Protein AF-A0A524AFZ9-F1 (afdb_monomer_lite)

pLDDT: mean 86.39, std 12.7, range [51.19, 97.44]

Sequence (68 aa):
MPNLGPTELIIILIIVILIFGAGKLPEIGGALGKGIKEFKFASKELEEATDEVKSITSLKEDEESDQG

Foldseek 3Di:
DDDCDPVVVVVVVVVVCVVQNPVVVCVVCVVVVVVVVVVVVVVVVVVVVVVVVVVVVVVVVVVVVVVD

Structure (mmCIF, N/CA/C/O backbone):
data_AF-A0A524AFZ9-F1
#
_entry.id   AF-A0A524AFZ9-F1
#
loop_
_atom_site.group_PDB
_atom_site.id
_atom_site.type_symbol
_atom_site.label_atom_id
_atom_site.label_alt_id
_atom_site.label_comp_id
_atom_site.label_asym_id
_atom_site.label_entity_id
_atom_site.label_seq_id
_atom_site.pdbx_PDB_ins_code
_atom_site.Cartn_x
_atom_site.Cartn_y
_atom_site.Cartn_z
_atom_site.occupancy
_atom_site.B_iso_or_equiv
_atom_site.auth_seq_id
_atom_site.auth_comp_id
_atom_site.auth_asym_id
_atom_site.auth_atom_id
_atom_site.pdbx_PDB_model_num
ATOM 1 N N . MET A 1 1 ? 29.787 -2.401 1.336 1.00 70.38 1 MET A N 1
ATOM 2 C CA . MET A 1 1 ? 28.445 -3.018 1.407 1.00 70.38 1 MET A CA 1
ATOM 3 C C . MET A 1 1 ? 27.615 -2.390 0.298 1.00 70.38 1 MET A C 1
ATOM 5 O O . MET A 1 1 ? 27.732 -1.177 0.152 1.00 70.38 1 MET A O 1
ATOM 9 N N . PRO A 1 2 ? 26.890 -3.156 -0.535 1.00 75.19 2 PRO A N 1
ATOM 10 C CA . PRO A 1 2 ? 26.004 -2.565 -1.534 1.00 75.19 2 PRO A CA 1
ATOM 11 C C . PRO A 1 2 ? 24.947 -1.735 -0.804 1.00 75.19 2 PRO A C 1
ATOM 13 O O . PRO A 1 2 ? 24.182 -2.262 -0.001 1.00 75.19 2 PRO A O 1
ATOM 16 N N . ASN A 1 3 ? 24.971 -0.425 -1.021 1.00 78.12 3 ASN A N 1
ATOM 17 C CA . ASN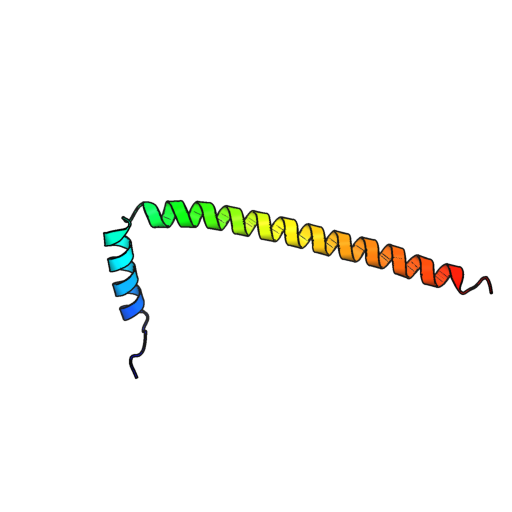 A 1 3 ? 23.981 0.481 -0.466 1.00 78.12 3 ASN A CA 1
ATOM 18 C C . ASN A 1 3 ? 22.825 0.520 -1.457 1.00 78.12 3 ASN A C 1
ATOM 20 O O . ASN A 1 3 ? 23.001 0.977 -2.581 1.00 78.12 3 ASN A O 1
ATOM 24 N N . LEU A 1 4 ? 21.664 0.009 -1.053 1.00 83.56 4 LEU A N 1
ATOM 25 C CA . LEU A 1 4 ? 20.428 0.169 -1.812 1.00 83.56 4 LEU A CA 1
ATOM 26 C C . LEU A 1 4 ? 19.982 1.625 -1.681 1.00 83.56 4 LEU A C 1
ATOM 28 O O . LEU A 1 4 ? 19.201 1.978 -0.797 1.00 83.56 4 LEU A O 1
ATOM 32 N N . GLY A 1 5 ? 20.560 2.479 -2.518 1.00 91.94 5 GLY A N 1
ATOM 33 C CA . GLY A 1 5 ? 20.204 3.880 -2.591 1.00 91.94 5 GLY A CA 1
ATOM 34 C C . GLY A 1 5 ? 18.864 4.084 -3.304 1.00 91.94 5 GLY A C 1
ATOM 35 O O . GLY A 1 5 ? 18.342 3.177 -3.960 1.00 91.94 5 GLY A O 1
ATOM 36 N N . PRO A 1 6 ? 18.312 5.307 -3.233 1.00 94.44 6 PRO A N 1
ATOM 37 C CA . PRO A 1 6 ? 17.136 5.687 -4.015 1.00 94.44 6 PRO A CA 1
ATOM 38 C C . PRO A 1 6 ? 17.307 5.405 -5.517 1.00 94.44 6 PRO A C 1
ATOM 40 O O . PRO A 1 6 ? 16.352 5.025 -6.189 1.00 94.44 6 PRO A O 1
ATOM 43 N N . THR A 1 7 ? 18.534 5.541 -6.031 1.00 93.00 7 THR A N 1
ATOM 44 C CA . THR A 1 7 ? 18.885 5.272 -7.430 1.00 93.00 7 THR A CA 1
ATOM 45 C C . THR A 1 7 ? 18.730 3.794 -7.792 1.00 93.00 7 THR A C 1
ATOM 47 O O . THR A 1 7 ? 18.058 3.479 -8.774 1.00 93.00 7 THR A O 1
ATOM 50 N N . GLU A 1 8 ? 19.287 2.874 -6.999 1.00 92.94 8 GLU A N 1
ATOM 51 C CA . GLU A 1 8 ? 19.133 1.430 -7.215 1.00 92.94 8 GLU A CA 1
ATOM 52 C C . GLU A 1 8 ? 17.662 1.001 -7.149 1.00 92.94 8 GLU A C 1
ATOM 54 O O . GLU A 1 8 ? 17.213 0.220 -7.990 1.00 92.94 8 GLU A O 1
ATOM 59 N N . LEU A 1 9 ? 16.886 1.548 -6.205 1.00 94.12 9 LEU A N 1
ATOM 60 C CA . LEU A 1 9 ? 15.449 1.267 -6.112 1.00 94.12 9 LEU A CA 1
ATOM 61 C C . LEU A 1 9 ? 14.683 1.723 -7.360 1.00 94.12 9 LEU A C 1
ATOM 63 O O . LEU A 1 9 ? 13.802 1.000 -7.824 1.00 94.12 9 LEU A O 1
ATOM 67 N N . ILE A 1 10 ? 15.032 2.877 -7.934 1.00 94.88 10 ILE A N 1
ATOM 68 C CA .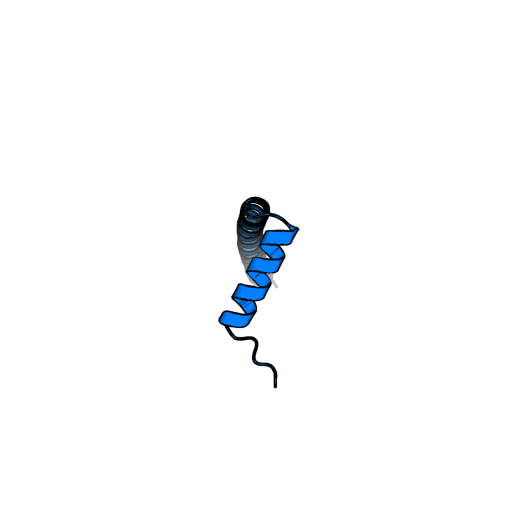 ILE A 1 10 ? 14.433 3.361 -9.186 1.00 94.88 10 ILE A CA 1
ATOM 69 C C . ILE A 1 10 ? 14.752 2.419 -10.351 1.00 94.88 10 ILE A C 1
ATOM 71 O O . ILE A 1 10 ? 13.859 2.106 -11.138 1.00 94.88 10 ILE A O 1
ATOM 75 N N . ILE A 1 11 ? 15.988 1.925 -10.456 1.00 95.44 11 ILE A N 1
ATOM 76 C CA . ILE A 1 11 ? 16.371 0.977 -11.515 1.00 95.44 11 ILE A CA 1
ATOM 77 C C . ILE A 1 11 ? 15.562 -0.319 -11.391 1.00 95.44 11 ILE A C 1
ATOM 79 O O . ILE A 1 11 ? 15.009 -0.801 -12.382 1.00 95.44 11 ILE A O 1
ATOM 83 N N . ILE A 1 12 ? 15.438 -0.858 -10.176 1.00 94.44 12 ILE A N 1
ATOM 84 C CA . ILE A 1 12 ? 14.627 -2.054 -9.912 1.00 94.44 12 ILE A CA 1
ATOM 85 C C . ILE A 1 12 ? 13.161 -1.794 -10.275 1.00 94.44 12 ILE A C 1
ATOM 87 O O . ILE A 1 12 ? 12.542 -2.618 -10.948 1.00 94.44 12 ILE A O 1
ATOM 91 N N . LEU A 1 13 ? 12.615 -0.639 -9.891 1.00 93.81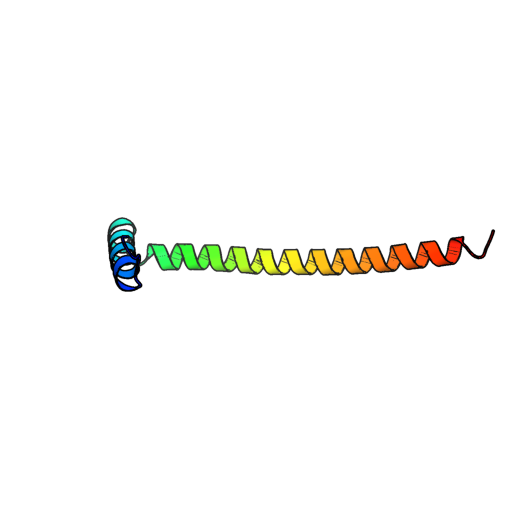 13 LEU A N 1
ATOM 92 C CA . LEU A 1 13 ? 11.241 -0.258 -10.210 1.00 93.81 13 LEU A CA 1
ATOM 93 C C . LEU A 1 13 ? 11.002 -0.204 -11.724 1.00 93.81 13 LEU A C 1
ATOM 95 O O . LEU A 1 13 ? 9.984 -0.705 -12.195 1.00 93.81 13 LEU A O 1
ATOM 99 N N . ILE A 1 14 ? 11.946 0.346 -12.493 1.00 95.69 14 ILE A N 1
ATOM 100 C CA . ILE A 1 14 ? 11.864 0.367 -13.959 1.00 95.69 14 ILE A CA 1
ATOM 101 C C . ILE A 1 14 ? 11.843 -1.061 -14.517 1.00 95.69 14 ILE A C 1
ATOM 103 O O . ILE A 1 14 ? 10.996 -1.362 -15.354 1.00 95.69 14 ILE A O 1
ATOM 107 N N . ILE A 1 15 ? 12.709 -1.960 -14.039 1.00 96.06 15 ILE A N 1
ATOM 108 C CA . ILE A 1 15 ? 12.729 -3.365 -14.487 1.00 96.06 15 ILE A CA 1
ATOM 109 C C . ILE A 1 15 ? 11.389 -4.052 -14.191 1.00 96.06 15 ILE A C 1
ATOM 111 O O . ILE A 1 15 ? 10.825 -4.716 -15.059 1.00 96.06 15 ILE A O 1
ATOM 115 N N . VAL A 1 16 ? 10.845 -3.854 -12.990 1.00 95.19 16 VAL A N 1
ATOM 116 C CA . VAL A 1 16 ? 9.527 -4.376 -12.599 1.00 95.19 16 VAL A CA 1
ATOM 117 C C . VAL A 1 16 ? 8.437 -3.830 -13.528 1.00 95.19 16 VAL A C 1
ATOM 119 O O . VAL A 1 16 ? 7.611 -4.594 -14.024 1.00 95.19 16 VAL A O 1
ATOM 122 N N . ILE A 1 17 ? 8.461 -2.532 -13.837 1.00 95.12 17 ILE A N 1
ATOM 123 C CA . ILE A 1 17 ? 7.526 -1.901 -14.778 1.00 95.12 17 ILE A CA 1
ATOM 124 C C . ILE A 1 17 ? 7.678 -2.458 -16.197 1.00 95.12 17 ILE A C 1
ATOM 126 O O . ILE A 1 17 ? 6.676 -2.574 -16.893 1.00 95.12 17 ILE A O 1
ATOM 130 N N . LEU A 1 18 ? 8.879 -2.821 -16.647 1.00 95.25 18 LEU A N 1
ATOM 131 C CA . LEU A 1 18 ? 9.066 -3.439 -17.964 1.00 95.25 18 LEU A CA 1
ATOM 132 C C . LEU A 1 18 ? 8.475 -4.854 -18.026 1.00 95.25 18 LEU A C 1
ATOM 134 O O . LEU A 1 18 ? 7.903 -5.223 -19.048 1.00 95.25 18 LEU A O 1
ATOM 138 N N . ILE A 1 19 ? 8.579 -5.627 -16.942 1.00 95.31 19 ILE A N 1
ATOM 139 C CA . ILE A 1 19 ? 8.043 -6.995 -16.866 1.00 95.31 19 ILE A CA 1
ATOM 140 C C . ILE A 1 19 ? 6.515 -6.984 -16.754 1.00 95.31 19 ILE A C 1
ATOM 142 O O . ILE A 1 19 ? 5.831 -7.704 -17.478 1.00 95.31 19 ILE A O 1
ATOM 146 N N . PHE A 1 20 ? 5.970 -6.178 -15.841 1.00 93.00 20 PHE A N 1
ATOM 147 C CA . PHE A 1 20 ? 4.532 -6.153 -15.556 1.00 93.00 20 PHE A CA 1
ATOM 14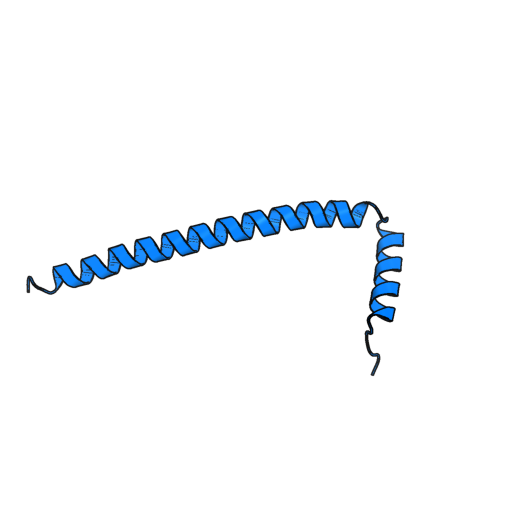8 C C . PHE A 1 20 ? 3.762 -5.129 -16.402 1.00 93.00 20 PHE A C 1
ATOM 150 O O . PHE A 1 20 ? 2.557 -5.263 -16.588 1.00 93.00 20 PHE A O 1
ATOM 157 N N . GLY A 1 21 ? 4.430 -4.112 -16.936 1.00 91.19 21 GLY A N 1
ATOM 158 C CA . GLY A 1 21 ? 3.821 -2.976 -17.625 1.00 91.19 21 GLY A CA 1
ATOM 159 C C . GLY A 1 21 ? 3.446 -1.827 -16.679 1.00 91.19 21 GLY A C 1
ATOM 160 O O . GLY A 1 21 ? 2.987 -2.033 -15.553 1.00 91.19 21 GLY A O 1
ATOM 161 N N . ALA A 1 22 ? 3.565 -0.586 -17.165 1.00 89.44 22 ALA A N 1
ATOM 162 C CA . ALA A 1 22 ? 3.280 0.628 -16.385 1.00 89.44 22 ALA A CA 1
ATOM 163 C C . ALA A 1 22 ? 1.814 0.751 -15.925 1.00 89.44 22 ALA A C 1
ATOM 165 O O . ALA A 1 22 ? 1.537 1.448 -14.954 1.00 89.44 22 ALA A O 1
ATOM 166 N N . GLY A 1 23 ? 0.878 0.062 -16.589 1.00 90.94 23 GLY A N 1
ATOM 167 C CA . GLY A 1 23 ? -0.539 0.046 -16.211 1.00 90.94 23 GLY A CA 1
ATOM 168 C C . GLY A 1 23 ? -0.881 -0.920 -15.071 1.00 90.94 23 GLY A C 1
ATOM 169 O O . GLY A 1 23 ? -1.834 -0.669 -14.335 1.00 90.94 23 GLY A O 1
ATOM 170 N N . LYS A 1 24 ? -0.098 -1.993 -14.874 1.00 91.38 24 LYS A N 1
ATOM 171 C CA . LYS A 1 24 ? -0.399 -3.018 -13.859 1.00 91.38 24 LYS A CA 1
ATOM 172 C C . LYS A 1 24 ? -0.123 -2.539 -12.437 1.00 91.38 24 LYS A C 1
ATOM 174 O O . LYS A 1 24 ? -0.869 -2.886 -11.527 1.00 91.38 24 LYS A O 1
ATOM 179 N N . LEU A 1 25 ? 0.907 -1.716 -12.237 1.00 91.31 25 LEU A N 1
ATOM 180 C CA . LEU A 1 25 ? 1.251 -1.192 -10.910 1.00 91.31 25 LEU A CA 1
ATOM 181 C C . LEU A 1 25 ? 0.131 -0.309 -10.317 1.00 91.31 25 LEU A C 1
ATOM 183 O O . LEU A 1 25 ? -0.269 -0.575 -9.184 1.00 91.31 25 LEU A O 1
ATOM 187 N N . PRO A 1 26 ? -0.426 0.687 -11.039 1.00 90.69 26 PRO A N 1
ATOM 188 C CA . PRO A 1 26 ? -1.567 1.469 -10.558 1.00 90.69 26 PRO A CA 1
ATOM 189 C C . PRO A 1 26 ? -2.835 0.637 -10.338 1.00 90.69 26 PRO A C 1
ATOM 191 O O . PRO A 1 26 ? -3.562 0.885 -9.379 1.00 90.69 26 PRO A O 1
ATOM 194 N N . GLU A 1 27 ? -3.095 -0.356 -11.194 1.00 94.31 27 GLU A N 1
ATOM 195 C CA . GLU A 1 27 ? -4.246 -1.263 -11.075 1.00 94.31 27 GLU A CA 1
ATOM 196 C C . GLU A 1 27 ? -4.183 -2.060 -9.759 1.00 94.31 27 GLU A C 1
ATOM 198 O O . GLU A 1 27 ? -5.122 -2.031 -8.957 1.00 94.31 27 GLU A O 1
ATOM 203 N N . ILE A 1 28 ? -3.034 -2.689 -9.488 1.00 93.50 28 ILE A N 1
ATOM 204 C CA . ILE A 1 28 ? -2.785 -3.455 -8.260 1.00 93.50 28 ILE A CA 1
ATOM 205 C C . ILE A 1 28 ? -2.756 -2.525 -7.040 1.00 93.50 28 ILE A C 1
ATOM 207 O O . ILE A 1 28 ? -3.405 -2.808 -6.035 1.00 93.50 28 ILE A O 1
ATOM 211 N N . GLY A 1 29 ? -2.058 -1.390 -7.124 1.00 94.12 29 GLY A N 1
ATOM 212 C CA . GLY A 1 29 ? -1.985 -0.408 -6.041 1.00 94.12 29 GLY A CA 1
ATOM 213 C C . GLY A 1 29 ? -3.352 0.172 -5.669 1.00 94.12 29 GLY A C 1
ATOM 214 O O . GLY A 1 29 ? -3.648 0.334 -4.487 1.00 94.12 29 GLY A O 1
ATOM 215 N N . GLY A 1 30 ? -4.220 0.418 -6.652 1.00 96.31 30 GLY A N 1
ATOM 216 C CA . GLY A 1 30 ? -5.592 0.867 -6.422 1.00 96.31 30 GLY A CA 1
ATOM 217 C C . GLY A 1 30 ? -6.453 -0.185 -5.718 1.00 96.31 30 GLY A C 1
ATOM 218 O O . GLY A 1 30 ? -7.191 0.154 -4.791 1.00 96.31 30 GLY A O 1
ATOM 219 N N . ALA A 1 31 ? -6.343 -1.457 -6.112 1.00 96.19 31 ALA A N 1
ATOM 220 C CA . ALA A 1 31 ? -7.052 -2.558 -5.458 1.00 96.19 31 ALA A CA 1
ATOM 221 C C . ALA A 1 31 ? -6.556 -2.790 -4.019 1.00 96.19 31 ALA A C 1
ATOM 223 O O . ALA A 1 31 ? -7.363 -2.852 -3.090 1.00 96.19 31 ALA A O 1
ATOM 224 N N . LEU A 1 32 ? -5.234 -2.834 -3.822 1.00 96.88 32 LEU A N 1
ATOM 225 C CA . LEU A 1 32 ? -4.611 -2.961 -2.501 1.00 96.88 32 LEU A CA 1
ATOM 226 C C . LEU A 1 32 ? -4.949 -1.770 -1.600 1.00 96.88 32 LEU A C 1
ATOM 228 O O . LEU A 1 32 ? -5.277 -1.959 -0.434 1.00 96.88 32 LEU A O 1
ATOM 232 N N . GLY A 1 33 ? -4.918 -0.548 -2.134 1.00 96.19 33 GLY A N 1
ATOM 233 C CA . GLY A 1 33 ? -5.229 0.667 -1.383 1.00 96.19 33 GLY A CA 1
ATOM 234 C C . GLY A 1 33 ? -6.663 0.685 -0.856 1.00 96.19 33 GLY A C 1
ATOM 235 O O . GLY A 1 33 ? -6.881 1.050 0.299 1.00 96.19 33 GLY A O 1
ATOM 236 N N . LYS A 1 34 ? -7.632 0.238 -1.665 1.00 96.94 34 LYS A N 1
ATOM 237 C CA . LYS A 1 34 ? -9.018 0.036 -1.210 1.00 96.94 34 LYS A CA 1
ATOM 238 C C . LYS A 1 34 ? -9.081 -1.026 -0.112 1.00 96.94 34 LYS A C 1
ATOM 240 O O . LYS A 1 34 ? -9.554 -0.731 0.977 1.00 96.94 34 LYS A O 1
ATOM 245 N N . GLY A 1 35 ? -8.477 -2.197 -0.333 1.00 97.44 35 GLY A N 1
ATOM 246 C CA . GLY A 1 35 ? -8.439 -3.267 0.670 1.00 97.44 35 GLY A CA 1
ATOM 247 C C . GLY A 1 35 ? -7.849 -2.828 2.016 1.00 97.44 35 GLY A C 1
ATOM 248 O O . GLY A 1 35 ? -8.438 -3.089 3.060 1.00 97.44 35 GLY A O 1
ATOM 249 N N . ILE A 1 36 ? -6.731 -2.096 2.006 1.00 97.44 36 ILE A N 1
ATOM 250 C CA . ILE A 1 36 ? -6.104 -1.548 3.221 1.00 97.44 36 ILE A CA 1
ATOM 251 C C . ILE A 1 36 ? -7.012 -0.509 3.891 1.00 97.44 36 ILE A C 1
ATOM 253 O O . ILE A 1 36 ? -7.084 -0.456 5.120 1.00 97.44 36 ILE A O 1
ATOM 257 N N . LYS A 1 37 ? -7.699 0.327 3.104 1.00 96.88 37 LYS A N 1
ATOM 258 C CA . LYS A 1 37 ? -8.642 1.322 3.620 1.00 96.88 37 LYS A CA 1
ATOM 259 C C . LYS A 1 37 ? -9.799 0.636 4.345 1.00 96.88 37 LYS A C 1
ATOM 261 O O . LYS A 1 37 ? -9.996 0.925 5.522 1.00 96.88 37 LYS A O 1
ATOM 266 N N . GLU A 1 38 ? -10.504 -0.281 3.685 1.00 97.25 38 GLU A N 1
ATOM 267 C CA . GLU A 1 38 ? -11.590 -1.064 4.292 1.00 97.25 38 GLU A CA 1
ATOM 268 C C . GLU A 1 38 ? -11.109 -1.840 5.528 1.00 97.25 38 GLU A C 1
ATOM 270 O O . GLU A 1 38 ? -11.762 -1.796 6.568 1.00 97.25 38 GLU A O 1
ATOM 275 N N . PHE A 1 39 ? -9.932 -2.475 5.461 1.00 96.69 39 PHE A N 1
ATOM 276 C CA . PHE A 1 39 ? -9.347 -3.184 6.602 1.00 96.69 39 PHE A CA 1
ATOM 277 C C . PHE A 1 39 ? -9.113 -2.256 7.799 1.00 96.69 39 PHE A C 1
ATOM 279 O O . PHE A 1 39 ? -9.419 -2.621 8.935 1.00 96.69 39 PHE A O 1
ATOM 286 N N . LYS A 1 40 ? -8.605 -1.039 7.562 1.00 96.25 40 LYS A N 1
ATOM 287 C CA . LYS A 1 40 ? -8.391 -0.062 8.636 1.00 96.25 40 LYS A CA 1
ATOM 288 C C . LYS A 1 40 ? -9.704 0.436 9.240 1.00 96.25 40 LYS A C 1
ATOM 290 O O . LYS A 1 40 ? -9.757 0.618 10.452 1.00 96.25 40 LYS A O 1
ATOM 295 N N . PHE A 1 41 ? -10.747 0.634 8.432 1.00 96.12 41 PHE A N 1
ATOM 296 C CA . PHE A 1 41 ? -12.075 0.987 8.946 1.00 96.12 41 PHE A CA 1
ATOM 297 C C . PHE A 1 41 ? -12.651 -0.123 9.825 1.00 96.12 41 PHE A C 1
ATOM 299 O O . PHE A 1 41 ? -12.997 0.148 10.970 1.00 96.12 41 PHE A O 1
ATOM 306 N N . ALA A 1 42 ? -12.657 -1.365 9.338 1.00 95.50 42 ALA A N 1
ATOM 307 C CA . ALA A 1 42 ? -13.158 -2.508 10.099 1.00 95.50 42 ALA A CA 1
ATOM 308 C C . ALA A 1 42 ? -12.363 -2.746 11.395 1.00 95.50 42 ALA A C 1
ATOM 310 O O . ALA A 1 42 ? -12.940 -3.061 12.431 1.00 95.50 42 ALA A O 1
ATOM 311 N N . SER A 1 43 ? -11.038 -2.558 11.359 1.00 96.06 43 SER A N 1
ATOM 312 C CA . SER A 1 43 ? -10.194 -2.682 12.557 1.00 96.06 43 SER A CA 1
ATOM 313 C C . SER A 1 43 ? -10.539 -1.629 13.612 1.00 96.06 43 SER A C 1
ATOM 315 O O . SER A 1 43 ? -10.579 -1.950 14.793 1.00 96.06 43 SER A O 1
ATOM 317 N N . LYS A 1 44 ? -10.817 -0.388 13.188 1.00 95.06 44 LYS A N 1
ATOM 318 C CA 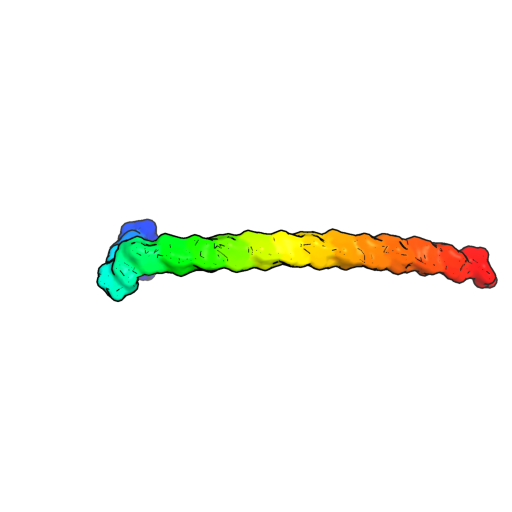. LYS A 1 44 ? -11.202 0.705 14.091 1.00 95.06 44 LYS A CA 1
ATOM 319 C C . LYS A 1 44 ? -12.583 0.482 14.705 1.00 95.06 44 LYS A C 1
ATOM 321 O O . LYS A 1 44 ? -12.759 0.712 15.891 1.00 95.06 44 LYS A O 1
ATOM 326 N N . GLU A 1 45 ? -13.540 0.008 13.912 1.00 93.62 45 GLU A N 1
ATOM 327 C CA . GLU A 1 45 ? -14.884 -0.330 14.396 1.00 93.62 45 GLU A CA 1
ATOM 328 C C . GLU A 1 45 ? -14.841 -1.468 15.429 1.00 93.62 45 GLU A C 1
ATOM 330 O O . GLU A 1 45 ? -15.526 -1.412 16.447 1.00 93.62 45 GLU A O 1
ATOM 335 N N . LEU A 1 46 ? -13.978 -2.469 15.217 1.00 92.38 46 LEU A N 1
ATOM 336 C CA . LEU A 1 46 ? -13.761 -3.547 16.183 1.00 92.38 46 LEU A CA 1
ATOM 337 C C . LEU A 1 46 ? -13.109 -3.051 17.483 1.00 92.38 46 LEU A C 1
ATOM 339 O O . LEU A 1 46 ? -13.481 -3.515 18.560 1.00 92.38 46 LEU A O 1
ATOM 343 N N . GLU A 1 47 ? -12.142 -2.136 17.393 1.00 92.62 47 GLU A N 1
ATOM 344 C CA . GLU A 1 47 ? -11.506 -1.508 18.559 1.00 92.62 47 GLU A CA 1
ATOM 345 C C . GLU A 1 47 ? -12.540 -0.729 19.385 1.00 92.62 47 GLU A C 1
ATOM 347 O O . GLU A 1 47 ? -12.682 -0.987 20.579 1.00 92.62 47 GLU A O 1
ATOM 352 N N . GLU A 1 48 ? -13.356 0.106 18.735 1.00 91.44 48 GLU A N 1
ATOM 353 C CA . GLU A 1 48 ? -14.428 0.869 19.390 1.00 91.44 48 GLU A CA 1
ATOM 354 C C . GLU A 1 48 ? -15.486 -0.044 20.037 1.00 91.44 48 GLU A C 1
ATOM 356 O O . GLU A 1 48 ? -15.870 0.176 21.187 1.00 91.44 48 GLU A O 1
ATOM 361 N N . ALA A 1 49 ? -15.906 -1.115 19.354 1.00 87.19 49 ALA A N 1
ATOM 362 C CA . ALA A 1 49 ? -16.831 -2.098 19.920 1.00 87.19 49 ALA A CA 1
ATOM 363 C C . ALA A 1 49 ? -16.226 -2.855 21.118 1.00 87.19 49 ALA A C 1
ATOM 365 O O . ALA A 1 49 ? -16.928 -3.182 22.076 1.00 87.19 49 ALA A O 1
ATOM 366 N N . THR A 1 50 ? -14.919 -3.131 21.088 1.00 87.62 50 THR A N 1
ATOM 367 C CA . THR A 1 50 ? -14.217 -3.791 22.199 1.00 87.62 50 THR A CA 1
ATOM 368 C C . THR A 1 50 ? -14.137 -2.871 23.417 1.00 87.62 50 THR A C 1
ATOM 370 O O . THR A 1 50 ? -14.368 -3.331 24.538 1.00 87.62 50 THR A O 1
ATOM 373 N N . ASP A 1 51 ? -13.869 -1.581 23.216 1.00 85.44 51 ASP A N 1
ATOM 374 C CA . ASP A 1 51 ? -13.847 -0.584 24.291 1.00 85.44 51 ASP A CA 1
ATOM 375 C C . ASP A 1 51 ? -15.238 -0.368 24.908 1.00 85.44 51 ASP A C 1
ATOM 377 O O . ASP A 1 51 ? -15.368 -0.288 26.135 1.00 85.44 51 ASP A O 1
ATOM 381 N N . GLU A 1 52 ? -16.296 -0.363 24.092 1.00 81.44 52 GLU A N 1
ATOM 382 C CA . GLU A 1 52 ? -17.678 -0.264 24.573 1.00 81.44 52 GLU A CA 1
ATOM 383 C C . GLU A 1 52 ? -18.067 -1.486 25.424 1.00 81.44 52 GLU A C 1
ATOM 385 O O . GLU A 1 52 ? -18.530 -1.331 26.558 1.00 81.44 52 GLU A O 1
ATOM 390 N N . VAL A 1 53 ? -17.780 -2.708 24.956 1.00 80.25 53 VAL A N 1
ATOM 391 C CA . VAL A 1 53 ? -18.027 -3.950 25.719 1.00 80.25 53 VAL A CA 1
ATOM 392 C C . VAL A 1 53 ? -17.219 -3.985 27.020 1.00 80.25 53 VAL A C 1
ATOM 394 O O . VAL A 1 53 ? -17.729 -4.420 28.060 1.00 80.25 53 VAL A O 1
ATOM 397 N N . LYS A 1 54 ? -15.975 -3.496 26.994 1.00 81.31 54 LYS A N 1
ATOM 398 C CA . LYS A 1 54 ? -15.117 -3.420 28.180 1.00 81.31 54 LYS A CA 1
ATOM 399 C C . LYS A 1 54 ? -15.686 -2.463 29.226 1.00 81.31 54 LYS A C 1
ATOM 401 O O . LYS A 1 54 ? -15.737 -2.835 30.394 1.00 81.31 54 LYS A O 1
ATOM 406 N N . SER A 1 55 ? -16.188 -1.299 28.808 1.00 79.38 55 SER A N 1
ATOM 407 C CA . SER A 1 55 ? -16.823 -0.329 29.711 1.00 79.38 55 S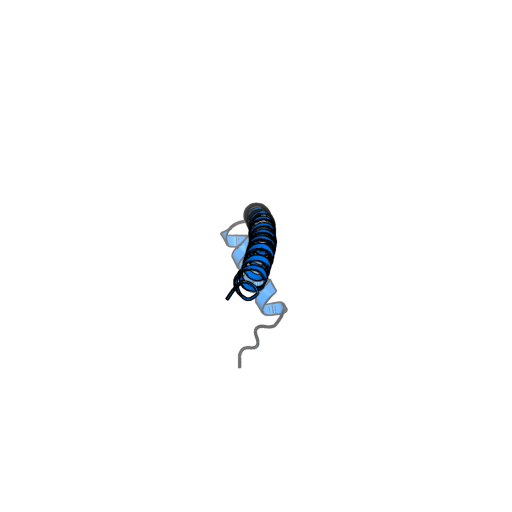ER A CA 1
ATOM 408 C C . SER A 1 55 ? -18.090 -0.886 30.381 1.00 79.38 55 SER A C 1
ATOM 410 O O . SER A 1 55 ? -18.284 -0.722 31.583 1.00 79.38 55 SER A O 1
ATOM 412 N N . ILE A 1 56 ? -18.914 -1.630 29.636 1.00 77.56 56 ILE A N 1
ATOM 413 C CA . ILE A 1 56 ? -20.145 -2.258 30.141 1.00 77.56 56 ILE A CA 1
ATOM 414 C C . ILE A 1 56 ? -19.843 -3.410 31.114 1.00 77.56 56 ILE A C 1
ATOM 416 O O . ILE A 1 56 ? -20.668 -3.712 31.980 1.00 77.56 56 ILE A O 1
ATOM 420 N N . THR A 1 57 ? -18.691 -4.066 30.958 1.00 75.38 57 THR A N 1
ATOM 421 C CA . THR A 1 57 ? -18.248 -5.162 31.831 1.00 75.38 57 THR A CA 1
ATOM 422 C C . THR A 1 57 ? -17.687 -4.620 33.144 1.00 75.38 57 THR A C 1
ATOM 424 O O . THR A 1 57 ? -18.114 -5.077 34.199 1.00 75.38 57 THR A O 1
ATOM 427 N N . SER A 1 58 ? -16.850 -3.576 33.100 1.00 73.00 58 SER A N 1
ATOM 428 C CA . SER A 1 58 ? -16.317 -2.943 34.316 1.00 73.00 58 SER A CA 1
ATOM 429 C C . SER A 1 58 ? -17.407 -2.313 35.188 1.00 73.00 58 SER A C 1
ATOM 431 O O . SER A 1 58 ? -17.357 -2.427 36.402 1.00 73.00 58 SER A O 1
ATOM 433 N N . LEU A 1 59 ? -18.456 -1.737 34.585 1.00 69.38 59 LEU A N 1
ATOM 434 C CA . LEU A 1 59 ? -19.585 -1.171 35.338 1.00 69.38 59 LEU A CA 1
ATOM 435 C C . LEU A 1 59 ? -20.452 -2.234 36.041 1.00 69.38 59 LEU A C 1
ATOM 437 O O . LEU A 1 59 ? -21.216 -1.895 36.938 1.00 69.38 59 LEU A O 1
ATOM 441 N N . LYS A 1 60 ? -20.385 -3.507 35.621 1.00 65.62 60 LYS A N 1
ATOM 442 C CA . LYS A 1 60 ? -21.120 -4.606 36.273 1.00 65.62 60 LYS A CA 1
ATOM 443 C C . LYS A 1 60 ? -20.355 -5.211 37.449 1.00 65.62 60 LYS A C 1
ATOM 445 O O . LYS A 1 60 ? -20.996 -5.698 38.371 1.00 65.62 60 LYS A O 1
ATOM 450 N N . GLU A 1 61 ? -19.024 -5.165 37.428 1.00 62.25 61 GLU A N 1
ATOM 451 C CA . GLU A 1 61 ? -18.185 -5.653 38.533 1.00 62.25 61 GLU A CA 1
ATOM 452 C C . GLU A 1 61 ? -18.279 -4.744 39.770 1.00 62.25 61 GLU A C 1
ATOM 454 O O . GLU A 1 61 ? -18.233 -5.234 40.898 1.00 62.25 61 GLU A O 1
ATOM 459 N N . ASP A 1 62 ? -18.499 -3.442 39.569 1.00 60.16 62 ASP A N 1
ATOM 460 C CA . ASP A 1 62 ? -18.628 -2.471 40.659 1.00 60.16 62 ASP A CA 1
ATOM 461 C C . ASP A 1 62 ? -19.966 -2.624 41.425 1.00 60.16 62 ASP A C 1
ATOM 463 O O . ASP A 1 62 ? -19.988 -2.549 42.653 1.00 60.16 62 ASP A O 1
ATOM 467 N N . GLU A 1 63 ? -21.074 -2.923 40.730 1.00 60.00 63 GLU A N 1
ATOM 468 C CA . GLU A 1 63 ? -22.428 -3.058 41.312 1.00 60.00 63 GLU A CA 1
ATOM 469 C C . GLU A 1 63 ? -22.643 -4.374 42.095 1.00 60.00 63 GLU A C 1
ATOM 471 O O . GLU A 1 63 ? -23.437 -4.412 43.036 1.00 60.00 63 GLU A O 1
ATOM 476 N N . GLU A 1 64 ? -21.940 -5.460 41.749 1.00 59.72 64 GLU A N 1
ATOM 477 C CA . GLU A 1 64 ? -22.033 -6.749 42.465 1.00 59.72 64 GLU A CA 1
ATOM 478 C C . GLU A 1 64 ? -21.231 -6.766 43.783 1.00 59.72 64 GLU A C 1
ATOM 480 O O . GLU A 1 64 ? -21.468 -7.616 44.642 1.00 59.72 64 GLU A O 1
ATOM 485 N N . SER A 1 65 ? -20.309 -5.815 43.972 1.00 57.19 65 SER A N 1
ATOM 486 C CA . SER A 1 65 ? -19.409 -5.760 45.134 1.00 57.19 65 SER A CA 1
ATOM 487 C C . SER A 1 65 ? -19.970 -5.025 46.365 1.00 57.19 65 SER A C 1
ATOM 489 O O . SER A 1 65 ? -19.426 -5.192 47.454 1.00 57.19 65 SER A O 1
ATOM 491 N N . ASP A 1 66 ? -21.068 -4.270 46.223 1.00 59.06 66 ASP A N 1
ATOM 492 C CA . ASP A 1 66 ? -21.713 -3.494 47.308 1.00 59.06 66 ASP A CA 1
ATOM 493 C C . ASP A 1 66 ? -22.920 -4.221 47.952 1.00 59.06 66 ASP A C 1
ATOM 495 O O . ASP A 1 66 ? -23.502 -3.743 48.924 1.00 59.06 66 ASP A O 1
ATOM 499 N N . GLN A 1 67 ? -23.313 -5.397 47.434 1.00 59.38 67 GLN A N 1
ATOM 500 C CA . GLN A 1 67 ? -24.417 -6.213 47.980 1.00 59.38 67 GLN A CA 1
ATOM 501 C C . GLN A 1 67 ? -23.972 -7.422 48.834 1.00 59.38 67 GLN A C 1
ATOM 503 O O . GLN A 1 67 ? -24.831 -8.196 49.269 1.00 59.38 67 GLN A O 1
ATOM 508 N N . GLY A 1 68 ? -22.668 -7.601 49.084 1.00 51.19 68 GLY A N 1
ATOM 509 C CA . GLY A 1 68 ? -22.108 -8.663 49.944 1.00 51.19 68 GLY A CA 1
ATOM 510 C C . GLY A 1 68 ? -21.594 -8.145 51.280 1.00 51.19 68 GLY A C 1
ATOM 511 O O . GLY A 1 68 ? -21.783 -8.861 52.290 1.00 51.19 68 GLY A O 1
#

Secondary structure (DSSP, 8-state):
-----HHHHHHHHHHHHHHH-TTHHHHHHHHHHHHHHHHHHHHHHHHHHHHHHHHHHHHHHHHHSS--

Radius of gyration: 24.78 Å; chains: 1; bounding box: 53×14×68 Å